Protein AF-A0A661C6C0-F1 (afdb_monomer_lite)

Structure (mmCIF, N/CA/C/O backbone):
data_AF-A0A661C6C0-F1
#
_entry.id   AF-A0A661C6C0-F1
#
loop_
_atom_site.group_PDB
_atom_site.id
_atom_site.type_symbol
_atom_site.label_atom_id
_atom_site.label_alt_id
_atom_site.label_comp_id
_atom_site.label_asym_id
_atom_site.label_entity_id
_atom_site.label_seq_id
_atom_site.pdbx_PDB_ins_code
_atom_site.Cartn_x
_atom_site.Cartn_y
_atom_site.Cartn_z
_atom_site.occupancy
_atom_site.B_iso_or_equiv
_atom_site.auth_seq_id
_atom_site.auth_comp_id
_atom_site.auth_asym_id
_atom_site.auth_atom_id
_atom_site.pdbx_PDB_model_num
ATOM 1 N N . MET A 1 1 ? 83.935 -4.783 -2.906 1.00 42.66 1 MET A N 1
ATOM 2 C CA . MET A 1 1 ? 82.560 -4.799 -3.457 1.00 42.66 1 MET A CA 1
ATOM 3 C C . MET A 1 1 ? 81.627 -4.159 -2.442 1.00 42.66 1 MET A C 1
ATOM 5 O O . MET A 1 1 ? 81.623 -4.574 -1.294 1.00 42.66 1 MET A O 1
ATOM 9 N N . LYS A 1 2 ? 80.944 -3.081 -2.833 1.00 37.94 2 LYS A N 1
ATOM 10 C CA . LYS A 1 2 ? 80.181 -2.178 -1.958 1.00 37.94 2 LYS A CA 1
ATOM 11 C C . LYS A 1 2 ? 78.693 -2.510 -2.138 1.00 37.94 2 LYS A C 1
ATOM 13 O O . LYS A 1 2 ? 78.143 -2.210 -3.190 1.00 37.94 2 LYS A O 1
ATOM 18 N N . SER A 1 3 ? 78.081 -3.193 -1.169 1.00 44.41 3 SER A N 1
ATOM 19 C CA . SER A 1 3 ? 76.642 -3.495 -1.182 1.00 44.41 3 SER A CA 1
ATOM 20 C C . SER A 1 3 ? 75.893 -2.356 -0.493 1.00 44.41 3 SER A C 1
ATOM 22 O O . SER A 1 3 ? 76.081 -2.126 0.701 1.00 44.41 3 SER A O 1
ATOM 24 N N . ASN A 1 4 ? 75.101 -1.601 -1.257 1.00 46.47 4 ASN A N 1
ATOM 25 C CA . ASN A 1 4 ? 74.282 -0.505 -0.747 1.00 46.47 4 ASN A CA 1
ATOM 26 C C . ASN A 1 4 ? 72.838 -0.979 -0.570 1.00 46.47 4 ASN A C 1
ATOM 28 O O . ASN A 1 4 ? 72.071 -1.105 -1.520 1.00 46.47 4 ASN A O 1
ATOM 32 N N . ASN A 1 5 ? 72.499 -1.201 0.694 1.00 54.19 5 ASN A N 1
ATOM 33 C CA . ASN A 1 5 ? 71.174 -1.463 1.223 1.00 54.19 5 ASN A CA 1
ATOM 34 C C . ASN A 1 5 ? 70.365 -0.160 1.297 1.00 54.19 5 ASN A C 1
ATOM 36 O O . ASN A 1 5 ? 70.546 0.582 2.259 1.00 54.19 5 ASN A O 1
ATOM 40 N N . LYS A 1 6 ? 69.512 0.129 0.304 1.00 54.84 6 LYS A N 1
ATOM 41 C CA . LYS A 1 6 ? 68.418 1.117 0.400 1.00 54.84 6 LYS A CA 1
ATOM 42 C C . LYS A 1 6 ? 67.354 0.836 -0.666 1.00 54.84 6 LYS A C 1
ATOM 44 O O . LYS A 1 6 ? 67.432 1.411 -1.741 1.00 54.84 6 LYS A O 1
ATOM 49 N N . PHE A 1 7 ? 66.339 0.029 -0.369 1.00 50.41 7 PHE A N 1
ATOM 50 C CA . PHE A 1 7 ? 65.016 0.280 -0.948 1.00 50.41 7 PHE A CA 1
ATOM 51 C C . PHE A 1 7 ? 63.937 0.011 0.095 1.00 50.41 7 PHE A C 1
ATOM 53 O O . PHE A 1 7 ? 63.626 -1.115 0.472 1.00 50.41 7 PHE A O 1
ATOM 60 N N . LEU A 1 8 ? 63.469 1.140 0.613 1.00 50.59 8 LEU A N 1
A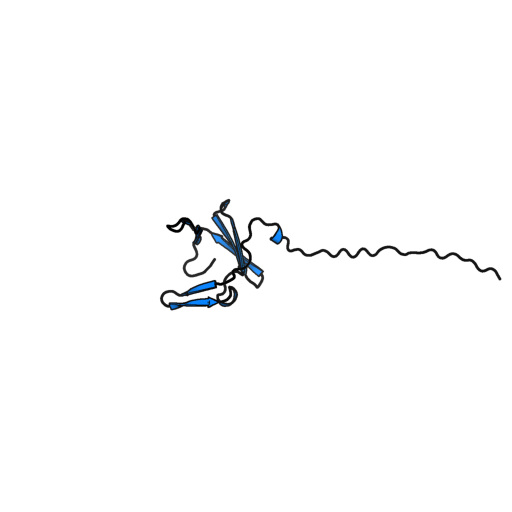TOM 61 C CA . LEU A 1 8 ? 62.388 1.322 1.555 1.00 50.59 8 LEU A CA 1
ATOM 62 C C . LEU A 1 8 ? 61.088 0.720 1.015 1.00 50.59 8 LEU A C 1
ATOM 64 O O . LEU A 1 8 ? 60.624 1.075 -0.064 1.00 50.59 8 LEU A O 1
ATOM 68 N N . VAL A 1 9 ? 60.523 -0.173 1.825 1.00 52.12 9 VAL A N 1
ATOM 69 C CA . VAL A 1 9 ? 59.114 -0.230 2.236 1.00 52.12 9 VAL A CA 1
ATOM 70 C C . VAL A 1 9 ? 58.218 0.812 1.545 1.00 52.12 9 VAL A C 1
ATOM 72 O O . VAL A 1 9 ? 58.174 1.968 1.952 1.00 52.12 9 VAL A O 1
ATOM 75 N N . PHE A 1 10 ? 57.443 0.372 0.555 1.00 47.38 10 PHE A N 1
ATOM 76 C CA . PHE A 1 10 ? 56.243 1.068 0.080 1.00 47.38 10 PHE A CA 1
ATOM 77 C C . PHE A 1 10 ? 55.049 0.112 0.195 1.00 47.38 10 PHE A C 1
ATOM 79 O O . PHE A 1 10 ? 54.524 -0.407 -0.783 1.00 47.38 10 PHE A O 1
ATOM 86 N N . ILE A 1 11 ? 54.648 -0.160 1.439 1.00 58.06 11 ILE A N 1
ATOM 87 C CA . ILE A 1 11 ? 53.348 -0.755 1.760 1.00 58.06 11 ILE A CA 1
ATOM 88 C C . ILE A 1 11 ? 52.404 0.426 2.005 1.00 58.06 11 ILE A C 1
ATOM 90 O O . ILE A 1 11 ? 52.381 0.992 3.094 1.00 58.06 11 ILE A O 1
ATOM 94 N N . GLN A 1 12 ? 51.671 0.849 0.978 1.00 49.91 12 GLN A N 1
ATOM 95 C CA . GLN A 1 12 ? 50.633 1.880 1.082 1.00 49.91 12 GLN A CA 1
ATOM 96 C C . GLN A 1 12 ? 49.311 1.301 0.570 1.00 49.91 12 GLN A C 1
ATOM 98 O O . GLN A 1 12 ? 48.967 1.390 -0.601 1.00 49.91 12 GLN A O 1
ATOM 103 N N . LEU A 1 13 ? 48.632 0.623 1.499 1.00 52.25 13 LEU A N 1
ATOM 104 C CA . LEU A 1 13 ? 47.228 0.838 1.848 1.00 52.25 13 LEU A CA 1
ATOM 105 C C . LEU A 1 13 ? 46.260 1.146 0.685 1.00 52.25 13 LEU A C 1
ATOM 107 O O . LEU A 1 13 ? 45.727 2.246 0.567 1.00 52.25 13 LEU A O 1
ATOM 111 N N . THR A 1 14 ? 45.942 0.139 -0.127 1.00 58.56 14 THR A N 1
ATOM 112 C CA . THR A 1 14 ? 44.726 0.151 -0.951 1.00 58.56 14 THR A CA 1
ATOM 113 C C . THR A 1 14 ? 43.528 -0.095 -0.033 1.00 58.56 14 THR A C 1
ATOM 115 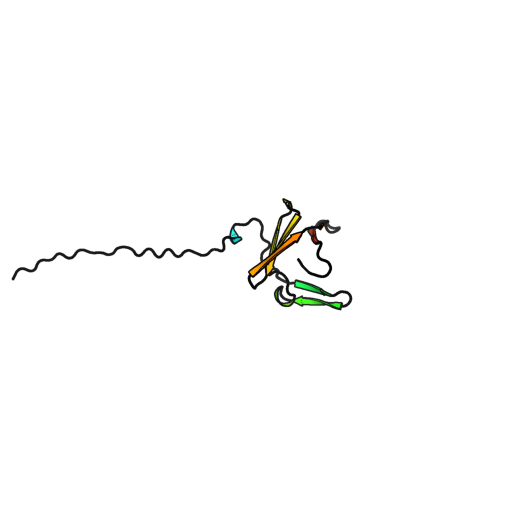O O . THR A 1 14 ? 43.121 -1.229 0.214 1.00 58.56 14 THR A O 1
ATOM 118 N N . THR A 1 15 ? 42.988 0.975 0.547 1.00 54.41 15 THR A N 1
ATOM 119 C CA . THR A 1 15 ? 41.712 0.963 1.263 1.00 54.41 15 THR A CA 1
ATOM 120 C C . THR A 1 15 ? 40.603 0.571 0.288 1.00 54.41 15 THR A C 1
ATOM 122 O O . THR A 1 15 ? 40.098 1.392 -0.475 1.00 54.41 15 THR A O 1
ATOM 125 N N . MET A 1 16 ? 40.220 -0.709 0.307 1.00 50.78 16 MET A N 1
ATOM 126 C CA . MET A 1 16 ? 38.940 -1.168 -0.226 1.00 50.78 16 MET A CA 1
ATOM 127 C C . MET A 1 16 ? 37.829 -0.447 0.538 1.00 50.78 16 MET A C 1
ATOM 129 O O . MET A 1 16 ? 37.396 -0.882 1.604 1.00 50.78 16 MET A O 1
ATOM 133 N N . PHE A 1 17 ? 37.357 0.667 -0.014 1.00 55.31 17 PHE A N 1
ATOM 134 C CA . PHE A 1 17 ? 36.022 1.159 0.274 1.00 55.31 17 PHE A CA 1
ATOM 135 C C . PHE A 1 17 ? 35.040 0.151 -0.324 1.00 55.31 17 PHE A C 1
ATOM 137 O O . PHE A 1 17 ? 34.596 0.279 -1.464 1.00 55.31 17 PHE A O 1
ATOM 144 N N . PHE A 1 18 ? 34.708 -0.876 0.455 1.00 53.22 18 PHE A N 1
ATOM 145 C CA . PHE A 1 18 ? 33.432 -1.551 0.297 1.00 53.22 18 PHE A CA 1
ATOM 146 C C . PHE A 1 18 ? 32.365 -0.508 0.628 1.00 53.22 18 PHE A C 1
ATOM 148 O O . PHE A 1 18 ? 32.006 -0.308 1.786 1.00 53.22 18 PHE A O 1
ATOM 155 N N . LEU A 1 19 ? 31.900 0.203 -0.401 1.00 50.09 19 LEU A N 1
ATOM 156 C CA . LEU A 1 19 ? 30.584 0.818 -0.384 1.00 50.09 19 LEU A CA 1
ATOM 157 C C . LEU A 1 19 ? 29.605 -0.330 -0.156 1.00 50.09 19 LEU A C 1
ATOM 159 O O . LEU A 1 19 ? 29.206 -1.027 -1.087 1.00 50.09 19 LEU A O 1
ATOM 163 N N . SER A 1 20 ? 29.272 -0.570 1.109 1.00 54.88 20 SER A N 1
ATOM 164 C CA . SER A 1 20 ? 28.082 -1.307 1.472 1.00 54.88 20 SER A CA 1
ATOM 165 C C . SER A 1 20 ? 26.924 -0.544 0.842 1.00 54.88 20 SER A C 1
ATOM 167 O O . SER A 1 20 ? 26.473 0.483 1.344 1.00 54.88 20 SER A O 1
ATOM 169 N N . GLY A 1 21 ? 26.467 -1.030 -0.311 1.00 48.78 21 GLY A N 1
ATOM 170 C CA . GLY A 1 21 ? 25.203 -0.653 -0.925 1.00 48.78 21 GLY A CA 1
ATOM 171 C C . GLY A 1 21 ? 24.049 -1.134 -0.052 1.00 48.78 21 GLY A C 1
ATOM 172 O O . GLY A 1 21 ? 23.214 -1.912 -0.498 1.00 48.78 21 GLY A O 1
ATOM 173 N N . GLY A 1 22 ? 24.019 -0.705 1.211 1.00 49.41 22 GLY A N 1
ATOM 174 C CA . GLY A 1 22 ? 22.819 -0.715 2.017 1.00 49.41 22 GLY A CA 1
ATOM 175 C C . GLY A 1 22 ? 21.853 0.207 1.303 1.00 49.41 22 GLY A C 1
ATOM 176 O O . GLY A 1 22 ? 22.011 1.426 1.331 1.00 49.41 22 GLY A O 1
ATOM 177 N N . SER A 1 23 ? 20.922 -0.394 0.568 1.00 54.16 23 SER A N 1
ATOM 178 C CA . SER A 1 23 ? 19.846 0.279 -0.144 1.00 54.16 23 SER A CA 1
ATOM 179 C C . SER A 1 23 ? 19.321 1.431 0.709 1.00 54.16 23 SER A C 1
ATOM 181 O O . SER A 1 23 ? 18.806 1.185 1.800 1.00 54.16 23 SER A O 1
ATOM 183 N N . ALA A 1 24 ? 19.425 2.666 0.207 1.00 54.69 24 ALA A N 1
ATOM 184 C CA . ALA A 1 24 ? 19.001 3.912 0.865 1.00 54.69 24 ALA A CA 1
ATOM 185 C C . ALA A 1 24 ? 17.544 3.906 1.390 1.00 54.69 24 ALA A C 1
ATOM 187 O O . ALA A 1 24 ? 17.114 4.808 2.095 1.00 54.69 24 ALA A O 1
ATOM 188 N N . TRP A 1 25 ? 16.797 2.856 1.067 1.00 50.66 25 TRP A N 1
ATOM 189 C CA . TRP A 1 25 ? 15.431 2.568 1.460 1.00 50.66 25 TRP A CA 1
ATOM 190 C C . TRP A 1 25 ? 15.332 2.046 2.897 1.00 50.66 25 TRP A C 1
ATOM 192 O O . TRP A 1 25 ? 14.317 2.267 3.543 1.00 50.66 25 TRP A O 1
ATOM 202 N N . ALA A 1 26 ? 16.387 1.431 3.445 1.00 52.81 26 ALA A N 1
ATOM 203 C CA . ALA A 1 26 ? 16.403 0.975 4.839 1.00 52.81 26 ALA A CA 1
ATOM 204 C C . ALA A 1 26 ? 16.306 2.133 5.856 1.00 52.81 26 ALA A C 1
ATOM 206 O O . ALA A 1 26 ? 15.989 1.901 7.019 1.00 52.81 26 ALA A O 1
ATOM 207 N N . ALA A 1 27 ? 16.558 3.374 5.423 1.00 55.19 27 ALA A N 1
ATOM 208 C CA . ALA A 1 27 ? 16.485 4.573 6.255 1.00 55.19 27 ALA A CA 1
ATOM 209 C C . ALA A 1 27 ? 15.141 5.330 6.149 1.00 55.19 27 ALA A C 1
ATOM 211 O O . ALA A 1 27 ? 14.953 6.338 6.830 1.00 55.19 27 ALA A O 1
ATOM 212 N N . GLU A 1 28 ? 14.200 4.894 5.301 1.00 56.50 28 GLU A N 1
ATOM 213 C CA . GLU A 1 28 ? 12.989 5.662 4.989 1.00 56.50 28 GLU A CA 1
ATOM 214 C C . GLU A 1 28 ? 11.749 5.259 5.812 1.00 56.50 28 GLU A C 1
ATOM 216 O O . GLU A 1 28 ? 10.870 4.573 5.301 1.00 56.50 28 GLU A O 1
ATOM 221 N N . ALA A 1 29 ? 11.590 5.815 7.022 1.00 57.69 29 ALA A N 1
ATOM 222 C CA . ALA A 1 29 ? 10.335 5.765 7.802 1.00 57.69 29 ALA A CA 1
ATOM 223 C C . ALA A 1 29 ? 9.816 4.312 8.049 1.00 57.69 29 ALA A C 1
ATOM 225 O O . ALA A 1 29 ? 10.525 3.356 7.733 1.00 57.69 29 ALA A O 1
ATOM 226 N N . PRO A 1 30 ? 8.646 4.065 8.677 1.00 59.72 30 PRO A N 1
ATOM 227 C CA . PRO A 1 30 ? 8.203 2.692 8.905 1.00 59.72 30 PRO A CA 1
ATOM 228 C C . PRO A 1 30 ? 7.771 2.066 7.572 1.00 59.72 30 PRO A C 1
ATOM 230 O O . PRO A 1 30 ? 6.656 2.276 7.096 1.00 59.72 30 PRO A O 1
ATOM 233 N N . MET A 1 31 ? 8.679 1.319 6.948 1.00 58.81 31 MET A N 1
ATOM 234 C CA . MET A 1 31 ? 8.357 0.439 5.831 1.00 58.81 31 MET A CA 1
ATOM 235 C C . MET A 1 31 ? 7.800 -0.872 6.377 1.00 58.81 31 MET A C 1
ATOM 237 O O . MET A 1 31 ? 8.374 -1.465 7.292 1.00 58.81 31 MET A O 1
ATOM 241 N N . ILE A 1 32 ? 6.682 -1.330 5.817 1.00 65.75 32 ILE A N 1
ATOM 242 C CA . ILE A 1 32 ? 6.149 -2.653 6.133 1.00 65.75 32 ILE A CA 1
ATOM 243 C C . ILE A 1 32 ? 6.883 -3.635 5.222 1.00 65.75 32 ILE A C 1
ATOM 245 O O . ILE A 1 32 ? 6.640 -3.686 4.015 1.00 65.75 32 ILE A O 1
ATOM 249 N N . CYS A 1 33 ? 7.845 -4.353 5.798 1.00 61.38 33 CYS A N 1
ATOM 250 C CA . CYS A 1 33 ? 8.634 -5.349 5.086 1.00 61.38 33 CYS A CA 1
ATOM 251 C C . CYS A 1 33 ? 7.968 -6.726 5.158 1.00 61.38 33 CYS A C 1
ATOM 253 O O . CYS A 1 33 ? 7.522 -7.147 6.221 1.00 61.38 33 CYS A O 1
ATOM 255 N N . ALA A 1 34 ? 8.013 -7.421 4.019 1.00 57.50 34 ALA A N 1
ATOM 256 C CA . ALA A 1 34 ? 7.587 -8.797 3.795 1.00 57.50 34 ALA A CA 1
ATOM 257 C C . ALA A 1 34 ? 6.078 -9.030 3.951 1.00 57.50 34 ALA A C 1
ATOM 259 O O . ALA A 1 34 ? 5.574 -9.400 5.008 1.00 57.50 34 ALA A O 1
ATOM 260 N N . VAL A 1 35 ? 5.361 -8.889 2.834 1.00 64.81 35 VAL A N 1
ATOM 261 C CA . VAL A 1 35 ? 4.079 -9.574 2.653 1.00 64.81 35 VAL A CA 1
ATOM 262 C C . VAL A 1 35 ? 4.360 -11.081 2.725 1.00 64.81 35 VAL A C 1
ATOM 264 O O . VAL A 1 35 ? 4.916 -11.650 1.789 1.00 64.81 35 VAL A O 1
ATOM 267 N N . THR A 1 36 ? 4.056 -11.713 3.861 1.00 63.81 36 THR A N 1
ATOM 268 C CA . THR A 1 36 ? 4.321 -13.146 4.095 1.00 63.81 36 THR A CA 1
ATOM 269 C C . THR A 1 36 ? 3.316 -14.049 3.397 1.00 63.81 36 THR A C 1
ATOM 271 O O . THR A 1 36 ? 3.635 -15.179 3.048 1.00 63.81 36 THR A O 1
ATOM 274 N N . GLU A 1 37 ? 2.101 -13.547 3.204 1.00 69.00 37 GLU A N 1
ATOM 275 C CA . GLU A 1 37 ? 1.015 -14.237 2.528 1.00 69.00 37 GLU A CA 1
ATOM 276 C C . GLU A 1 37 ? 0.142 -13.192 1.836 1.00 69.00 37 GLU A C 1
ATOM 278 O O . GLU A 1 37 ? -0.191 -12.154 2.412 1.00 69.00 37 GLU A O 1
ATOM 283 N N . THR A 1 38 ? -0.196 -13.455 0.580 1.00 74.31 38 THR A N 1
ATOM 284 C CA . THR A 1 38 ? -1.120 -12.645 -0.207 1.00 74.31 38 THR A CA 1
ATOM 285 C C . THR A 1 38 ? -2.389 -13.439 -0.435 1.00 74.31 38 THR A C 1
ATOM 287 O O . THR A 1 38 ? -2.317 -14.578 -0.882 1.00 74.31 38 THR A O 1
ATOM 290 N N . ILE A 1 39 ? -3.540 -12.814 -0.182 1.00 78.94 39 ILE A N 1
ATOM 291 C CA . ILE A 1 39 ? -4.850 -13.350 -0.551 1.00 78.94 39 ILE A CA 1
ATOM 292 C C . ILE A 1 39 ? -5.442 -12.432 -1.619 1.00 78.94 39 ILE A C 1
ATOM 294 O O . ILE A 1 39 ? -5.811 -11.291 -1.333 1.00 78.94 39 ILE A O 1
ATOM 298 N N . ALA A 1 40 ? -5.524 -12.921 -2.853 1.00 77.38 40 ALA A N 1
ATOM 299 C CA . ALA A 1 40 ? -6.081 -12.196 -3.987 1.00 77.38 40 ALA A CA 1
ATOM 300 C C . ALA A 1 40 ? -7.457 -12.763 -4.352 1.00 77.38 40 ALA A C 1
ATOM 302 O O . ALA A 1 40 ? -7.575 -13.903 -4.795 1.00 77.38 40 ALA A O 1
ATOM 303 N N . CYS A 1 41 ? -8.510 -11.963 -4.184 1.00 77.50 41 CYS A N 1
ATOM 304 C CA . CYS A 1 41 ? -9.880 -12.371 -4.491 1.00 77.50 41 CYS A CA 1
ATOM 305 C C . CYS A 1 41 ? -10.358 -11.727 -5.795 1.00 77.50 41 CYS A C 1
ATOM 307 O O . CYS A 1 41 ? -10.421 -10.500 -5.903 1.00 77.50 41 CYS A O 1
ATOM 309 N N . GLN A 1 42 ? -10.744 -12.546 -6.774 1.00 69.50 42 GLN A N 1
ATOM 310 C CA . GLN A 1 42 ? -11.418 -12.050 -7.973 1.00 69.50 42 GLN A CA 1
ATOM 311 C C . GLN A 1 42 ? -12.911 -11.826 -7.712 1.00 69.50 42 GLN A C 1
ATOM 313 O O . GLN A 1 42 ? -13.530 -12.465 -6.859 1.00 69.50 42 GLN A O 1
ATOM 318 N N . LY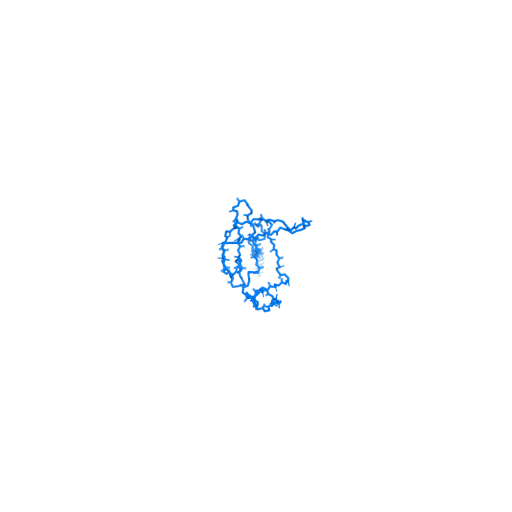S A 1 43 ? -13.525 -10.910 -8.468 1.00 71.38 43 LYS A N 1
ATOM 319 C CA . LYS A 1 43 ? -14.956 -10.618 -8.342 1.00 71.38 43 LYS A CA 1
ATOM 320 C C . LYS A 1 43 ? -15.785 -11.866 -8.670 1.00 71.38 43 LYS A C 1
ATOM 322 O O . LYS A 1 43 ? -15.859 -12.264 -9.826 1.00 71.38 43 LYS A O 1
ATOM 327 N N . GLY A 1 44 ? -16.446 -12.429 -7.658 1.00 73.44 44 GLY A N 1
ATOM 328 C CA . GLY A 1 44 ? -17.297 -13.617 -7.804 1.00 73.44 44 GLY A CA 1
ATOM 329 C C . GLY A 1 44 ? -16.533 -14.927 -8.028 1.00 73.44 44 GLY A C 1
ATOM 330 O O . GLY A 1 44 ? -17.164 -15.920 -8.376 1.00 73.44 44 GLY A O 1
ATOM 331 N N . GLY A 1 45 ? -15.209 -14.924 -7.853 1.00 76.25 45 GLY A N 1
ATOM 332 C CA . GLY A 1 45 ? -14.352 -16.102 -7.970 1.00 76.25 45 GLY A CA 1
ATOM 333 C C . GLY A 1 45 ? -13.775 -16.544 -6.627 1.00 76.25 45 GLY A C 1
ATOM 334 O O . GLY A 1 45 ? -14.038 -15.937 -5.587 1.00 76.25 45 GLY A O 1
ATOM 335 N N . GLU A 1 46 ? -12.970 -17.602 -6.662 1.00 79.88 46 GLU A N 1
ATOM 336 C CA . GLU A 1 46 ? -12.212 -18.067 -5.501 1.00 79.88 46 GLU A CA 1
ATOM 337 C C . GLU A 1 46 ? -11.081 -17.085 -5.154 1.00 79.88 46 GLU A C 1
ATOM 339 O O . GLU A 1 46 ? -10.537 -16.394 -6.022 1.00 79.88 46 GLU A O 1
ATOM 344 N N . CYS A 1 47 ? -10.743 -17.006 -3.867 1.00 82.12 47 CYS A N 1
ATOM 345 C CA . CYS A 1 47 ? -9.565 -16.275 -3.419 1.00 82.12 47 CYS A CA 1
ATOM 346 C C . CYS A 1 47 ? -8.341 -17.182 -3.537 1.00 82.12 47 CYS A C 1
ATOM 348 O O . CYS A 1 47 ? -8.355 -18.312 -3.051 1.00 82.12 47 CYS A O 1
ATOM 350 N N . LEU A 1 48 ? -7.283 -16.673 -4.158 1.00 80.69 48 LEU A N 1
ATOM 351 C CA . LEU A 1 48 ? -6.013 -17.372 -4.294 1.00 80.69 48 LEU A CA 1
ATOM 352 C C . LEU A 1 48 ? -5.065 -16.910 -3.189 1.00 80.69 48 LEU A C 1
ATOM 354 O O . LEU A 1 48 ? -4.860 -15.707 -3.018 1.00 80.69 48 LEU A O 1
ATOM 358 N N . SER A 1 49 ? -4.494 -17.868 -2.461 1.00 82.06 49 SER A N 1
ATOM 359 C CA . SER A 1 49 ? -3.395 -17.626 -1.525 1.00 82.06 49 SER A CA 1
ATOM 360 C C . SER A 1 49 ? -2.063 -17.916 -2.208 1.00 82.06 49 SER A C 1
ATOM 362 O O . SER A 1 49 ? -1.921 -18.938 -2.878 1.00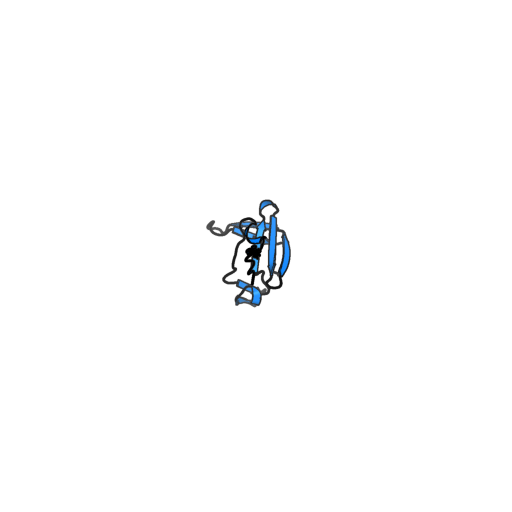 82.06 49 SER A O 1
ATOM 364 N N . GLY A 1 50 ? -1.076 -17.043 -2.026 1.00 79.50 50 GLY A N 1
ATOM 365 C CA . GLY A 1 50 ? 0.250 -17.217 -2.616 1.00 79.50 50 GLY A CA 1
ATOM 366 C C . GL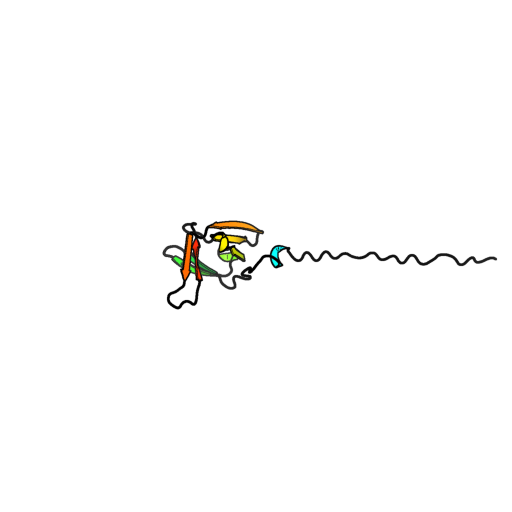Y A 1 50 ? 1.237 -16.137 -2.195 1.00 79.50 50 GLY A C 1
ATOM 367 O O . GLY A 1 50 ? 0.973 -15.345 -1.283 1.00 79.50 50 GLY A O 1
ATOM 368 N N . SER A 1 51 ? 2.388 -16.096 -2.864 1.00 77.81 51 SER A N 1
ATOM 369 C CA . SER A 1 51 ? 3.322 -14.984 -2.706 1.00 77.81 51 SER A CA 1
ATOM 370 C C . SER A 1 51 ? 2.751 -13.705 -3.333 1.00 77.81 51 SER A C 1
ATOM 372 O O . SER A 1 51 ? 1.836 -13.742 -4.160 1.00 77.81 51 SER A O 1
ATOM 374 N N . ALA A 1 52 ? 3.309 -12.550 -2.962 1.00 75.38 52 ALA A N 1
ATOM 375 C CA . ALA A 1 52 ? 2.945 -11.284 -3.599 1.00 75.38 52 ALA A CA 1
ATOM 376 C C . ALA A 1 52 ? 3.192 -11.322 -5.119 1.00 75.38 52 ALA A C 1
ATOM 378 O O . ALA A 1 52 ? 2.364 -10.838 -5.890 1.00 75.38 52 ALA A O 1
ATOM 379 N N . ALA A 1 53 ? 4.279 -11.969 -5.552 1.00 73.12 53 ALA A N 1
ATOM 380 C CA . ALA A 1 53 ? 4.629 -12.113 -6.961 1.00 73.12 53 ALA A CA 1
ATOM 381 C C . ALA A 1 53 ? 3.574 -12.910 -7.749 1.00 73.12 53 ALA A C 1
ATOM 383 O O . ALA A 1 53 ? 3.172 -12.479 -8.830 1.00 73.12 53 ALA A O 1
ATOM 384 N N . ASP A 1 54 ? 3.047 -13.999 -7.175 1.00 76.19 54 ASP A N 1
ATOM 385 C CA . ASP A 1 54 ? 2.043 -14.862 -7.826 1.00 76.19 54 ASP A CA 1
ATOM 386 C C . ASP A 1 54 ? 0.738 -14.121 -8.150 1.00 76.19 54 ASP A C 1
ATOM 388 O O . ASP A 1 54 ? -0.014 -14.513 -9.041 1.00 76.19 54 ASP A O 1
ATOM 392 N N . SER A 1 55 ? 0.466 -13.034 -7.425 1.00 71.06 55 SER A N 1
ATOM 393 C CA . SER A 1 55 ? -0.729 -12.205 -7.591 1.00 71.06 55 SER A CA 1
ATOM 394 C C . SER A 1 55 ? -0.431 -10.819 -8.175 1.00 71.06 55 SER A C 1
ATOM 396 O O . SER A 1 55 ? -1.297 -9.945 -8.123 1.00 71.06 55 SER A O 1
ATOM 398 N N . ASN A 1 56 ? 0.775 -10.594 -8.723 1.00 72.31 56 ASN A N 1
ATOM 399 C CA . ASN A 1 56 ? 1.229 -9.289 -9.234 1.00 72.31 56 ASN A CA 1
ATOM 400 C C . ASN A 1 56 ? 1.061 -8.148 -8.204 1.00 72.31 56 ASN A C 1
ATOM 402 O O . ASN A 1 56 ? 0.751 -7.003 -8.544 1.00 72.31 56 ASN A O 1
ATOM 406 N N . MET A 1 57 ? 1.236 -8.479 -6.926 1.00 73.94 57 MET A N 1
ATOM 407 C CA . MET A 1 57 ? 1.167 -7.555 -5.802 1.00 73.94 57 MET A CA 1
ATOM 408 C C . MET A 1 57 ? 2.557 -6.992 -5.499 1.00 73.94 57 MET A C 1
ATOM 410 O O . MET A 1 57 ? 3.572 -7.655 -5.730 1.00 73.94 57 MET A O 1
ATOM 414 N N . PRO A 1 58 ? 2.640 -5.782 -4.936 1.00 74.06 58 PRO A N 1
ATOM 415 C CA . PRO A 1 58 ? 3.915 -5.222 -4.522 1.00 74.06 58 PRO A CA 1
ATOM 416 C C . PRO A 1 58 ? 4.546 -6.002 -3.365 1.00 74.06 58 PRO A C 1
ATOM 418 O O . PRO A 1 58 ? 3.880 -6.395 -2.408 1.00 74.06 58 PRO A O 1
ATOM 421 N N . VAL A 1 59 ? 5.867 -6.159 -3.434 1.00 75.12 59 VAL A N 1
ATOM 422 C CA . VAL A 1 59 ? 6.681 -6.811 -2.396 1.00 75.12 59 VAL A CA 1
ATOM 423 C C . VAL A 1 59 ? 7.004 -5.864 -1.239 1.00 75.12 59 VAL A C 1
ATOM 425 O O . VAL A 1 59 ? 7.248 -6.309 -0.117 1.00 75.12 59 VAL A O 1
ATOM 428 N N . LEU A 1 60 ? 6.993 -4.553 -1.503 1.00 78.62 60 LEU A N 1
ATOM 429 C CA . LEU A 1 60 ? 7.221 -3.505 -0.514 1.00 78.62 60 LEU A CA 1
ATOM 430 C C . LEU A 1 60 ? 6.115 -2.457 -0.575 1.00 78.62 60 LEU A C 1
ATOM 432 O O . LEU A 1 60 ? 5.741 -1.981 -1.651 1.00 78.62 60 LEU A O 1
ATOM 436 N N . LEU A 1 61 ? 5.655 -2.059 0.609 1.00 81.38 61 LEU A N 1
ATOM 437 C CA . LEU A 1 61 ? 4.638 -1.038 0.809 1.00 81.38 61 LEU A CA 1
ATOM 438 C C . LEU A 1 61 ? 5.154 0.005 1.800 1.00 81.38 61 LEU A C 1
ATOM 440 O O . LEU A 1 61 ? 5.522 -0.307 2.935 1.00 81.38 61 LEU A O 1
ATOM 444 N N . LYS A 1 62 ? 5.137 1.268 1.378 1.00 84.81 62 LYS A N 1
ATOM 445 C CA . LYS A 1 62 ? 5.387 2.421 2.238 1.00 84.81 62 LYS A CA 1
ATOM 446 C C . LYS A 1 62 ? 4.120 3.253 2.320 1.00 84.81 62 LYS A C 1
ATOM 448 O O . LYS A 1 62 ? 3.691 3.852 1.337 1.00 84.81 62 LYS A O 1
ATOM 453 N N . ILE A 1 63 ? 3.538 3.300 3.509 1.00 85.31 63 ILE A N 1
ATOM 454 C CA . ILE A 1 63 ? 2.334 4.080 3.780 1.00 85.31 63 ILE A CA 1
ATOM 45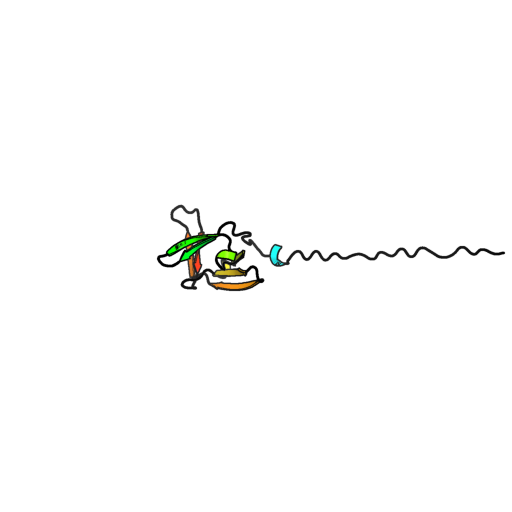5 C C . ILE A 1 63 ? 2.771 5.472 4.231 1.00 85.31 63 ILE A C 1
ATOM 457 O O . ILE A 1 63 ? 3.603 5.614 5.127 1.00 85.31 63 ILE A O 1
ATOM 461 N N . ASN A 1 64 ? 2.206 6.507 3.618 1.00 86.56 64 ASN A N 1
ATOM 462 C CA . ASN A 1 64 ? 2.394 7.898 4.002 1.00 86.56 64 ASN A CA 1
ATOM 463 C C . ASN A 1 64 ? 1.045 8.510 4.412 1.00 86.56 64 ASN A C 1
ATOM 465 O O . ASN A 1 64 ? 0.376 9.144 3.590 1.00 86.56 64 ASN A O 1
ATOM 469 N N . PRO A 1 65 ? 0.641 8.357 5.687 1.00 81.19 65 PRO A N 1
ATOM 470 C CA . PRO A 1 65 ? -0.636 8.877 6.169 1.00 81.19 65 PRO A CA 1
ATOM 471 C C . PRO A 1 65 ? -0.728 10.402 6.070 1.00 81.19 65 PRO A C 1
ATOM 473 O O . PRO A 1 65 ? -1.800 10.931 5.812 1.00 81.19 65 PRO A O 1
ATOM 476 N N . ALA A 1 66 ? 0.396 11.115 6.214 1.00 85.44 66 ALA A N 1
ATOM 477 C CA . ALA A 1 66 ? 0.423 12.576 6.133 1.00 85.44 66 ALA A CA 1
ATOM 478 C C . ALA A 1 66 ? 0.050 13.101 4.737 1.00 85.44 66 ALA A C 1
ATOM 480 O O . ALA A 1 66 ? -0.464 14.210 4.616 1.00 85.44 66 ALA A O 1
ATOM 481 N N . LYS A 1 67 ? 0.305 12.307 3.689 1.00 88.56 67 LYS A N 1
ATOM 482 C CA . LYS A 1 67 ? -0.053 12.636 2.303 1.00 88.56 67 LYS A CA 1
ATOM 483 C C . LYS A 1 67 ? -1.254 11.851 1.775 1.00 88.56 67 LYS A C 1
ATOM 485 O O . LYS A 1 67 ? -1.658 12.094 0.647 1.00 88.56 67 LYS A O 1
ATOM 490 N N . ASN A 1 68 ? -1.833 10.946 2.569 1.00 89.50 68 ASN A N 1
ATOM 491 C CA . ASN A 1 68 ? -2.834 9.975 2.114 1.00 89.50 68 ASN A CA 1
ATOM 492 C C . ASN A 1 68 ? -2.359 9.189 0.881 1.00 89.50 68 ASN A C 1
ATOM 494 O O . ASN A 1 68 ? -3.067 9.083 -0.115 1.00 89.50 68 ASN A O 1
ATOM 498 N N . GLU A 1 69 ? -1.147 8.641 0.938 1.00 89.94 69 GLU A N 1
ATOM 499 C CA . GLU A 1 69 ? -0.541 7.911 -0.181 1.00 89.94 69 GLU A CA 1
ATOM 500 C C . GLU A 1 69 ? 0.025 6.567 0.270 1.00 89.94 69 GLU A C 1
ATOM 502 O O . GLU A 1 69 ? 0.543 6.430 1.382 1.00 89.94 69 GLU A O 1
ATOM 507 N N . ILE A 1 70 ? -0.013 5.590 -0.630 1.00 87.56 70 ILE A N 1
ATOM 508 C CA . ILE A 1 70 ? 0.749 4.351 -0.535 1.00 87.56 70 ILE A CA 1
ATOM 509 C C . ILE A 1 70 ? 1.723 4.319 -1.707 1.00 87.56 70 ILE A C 1
ATOM 511 O O . ILE A 1 70 ? 1.349 4.520 -2.860 1.00 87.56 70 ILE A O 1
ATOM 515 N N . ILE A 1 71 ? 2.989 4.078 -1.395 1.00 87.81 71 ILE A N 1
ATOM 516 C CA . ILE A 1 71 ? 4.055 3.893 -2.370 1.00 87.81 71 ILE A CA 1
ATOM 517 C C . ILE A 1 71 ? 4.381 2.409 -2.395 1.00 87.81 71 ILE A C 1
ATOM 519 O O . ILE A 1 71 ? 4.729 1.826 -1.365 1.00 87.81 71 ILE A O 1
ATOM 523 N N . THR A 1 72 ? 4.278 1.808 -3.569 1.00 85.00 72 THR A N 1
ATOM 524 C CA . THR A 1 72 ? 4.474 0.382 -3.776 1.00 85.00 72 THR A CA 1
ATOM 525 C C . THR A 1 72 ? 5.700 0.133 -4.639 1.00 85.00 72 THR A C 1
ATOM 527 O O . THR A 1 72 ? 6.089 0.969 -5.463 1.00 85.00 72 THR A O 1
ATOM 530 N N . ARG A 1 73 ? 6.352 -1.006 -4.411 1.00 83.25 73 ARG A N 1
ATOM 531 C CA . ARG A 1 73 ? 7.426 -1.497 -5.270 1.00 83.25 73 ARG A CA 1
ATOM 532 C C . ARG A 1 73 ? 7.232 -2.980 -5.556 1.00 83.25 73 ARG A C 1
ATOM 534 O O . ARG A 1 73 ? 7.043 -3.764 -4.623 1.00 83.25 73 ARG A O 1
ATOM 541 N N . LYS A 1 74 ? 7.293 -3.345 -6.835 1.00 79.94 74 LYS A N 1
ATOM 542 C CA . LYS A 1 74 ? 7.281 -4.733 -7.313 1.00 79.94 74 LYS A CA 1
ATOM 543 C C . LYS A 1 74 ? 8.686 -5.334 -7.321 1.00 79.94 74 LYS A C 1
ATOM 545 O O . LYS A 1 74 ? 9.677 -4.636 -7.104 1.00 79.94 74 LYS A O 1
ATOM 550 N N . GLU A 1 75 ? 8.758 -6.640 -7.551 1.00 77.75 75 GLU A N 1
ATOM 551 C CA . GLU A 1 75 ? 10.016 -7.392 -7.597 1.00 77.75 75 GLU A CA 1
ATOM 552 C C . GLU A 1 75 ? 10.952 -6.919 -8.722 1.00 77.75 75 GLU A C 1
ATOM 554 O O . GLU A 1 75 ? 12.161 -6.835 -8.523 1.00 77.75 75 GLU A O 1
ATOM 559 N N . ASP A 1 76 ? 10.393 -6.500 -9.859 1.00 81.31 76 ASP A N 1
ATOM 560 C CA . ASP A 1 76 ? 11.131 -5.908 -10.986 1.00 81.31 76 ASP A CA 1
ATOM 561 C C . ASP A 1 76 ? 11.653 -4.481 -10.711 1.00 81.31 76 ASP A C 1
ATOM 563 O O . ASP A 1 76 ? 12.362 -3.893 -11.529 1.00 81.31 76 ASP A O 1
ATOM 567 N N . GLY A 1 77 ? 11.324 -3.917 -9.545 1.00 80.81 77 GLY A N 1
ATOM 568 C CA . GLY A 1 77 ? 11.707 -2.573 -9.136 1.00 80.81 77 GLY A CA 1
ATOM 569 C C . GLY A 1 77 ? 10.748 -1.470 -9.588 1.00 80.81 77 GLY A C 1
ATOM 570 O O . GLY A 1 77 ? 10.986 -0.312 -9.216 1.00 80.81 77 GLY A O 1
ATOM 571 N N . GLU A 1 78 ? 9.668 -1.792 -10.317 1.00 83.75 78 GLU A N 1
ATOM 572 C CA . GLU A 1 78 ? 8.617 -0.840 -10.683 1.00 83.75 78 GLU A CA 1
ATOM 573 C C . GLU A 1 78 ? 8.082 -0.174 -9.413 1.00 83.75 78 GLU A C 1
ATOM 575 O O . GLU A 1 78 ? 7.729 -0.843 -8.438 1.00 83.75 78 GLU A O 1
ATOM 580 N N . LYS A 1 79 ? 8.046 1.162 -9.419 1.00 87.19 79 LYS A N 1
ATOM 581 C CA . LYS A 1 79 ? 7.528 1.972 -8.320 1.00 87.19 79 LYS A CA 1
ATOM 582 C C . LYS A 1 79 ? 6.223 2.621 -8.747 1.00 87.19 79 LYS A C 1
ATOM 584 O O . LYS A 1 79 ? 6.195 3.326 -9.753 1.00 87.19 79 LYS A O 1
ATOM 589 N N . LYS A 1 80 ? 5.193 2.486 -7.917 1.00 86.75 80 LYS A N 1
ATOM 590 C CA . LYS A 1 80 ? 3.905 3.150 -8.110 1.00 86.75 80 LYS A CA 1
ATOM 591 C C . LYS A 1 80 ? 3.512 3.916 -6.850 1.00 86.75 80 LYS A C 1
ATOM 593 O O . LYS A 1 80 ? 3.857 3.523 -5.738 1.00 86.75 80 LYS A O 1
ATOM 598 N N . THR A 1 81 ? 2.834 5.042 -7.033 1.00 89.25 81 THR A N 1
ATOM 599 C CA . THR A 1 81 ? 2.231 5.816 -5.944 1.00 89.25 81 THR A CA 1
ATOM 600 C C . THR A 1 81 ? 0.737 5.860 -6.179 1.00 89.25 81 THR A C 1
ATOM 602 O O . THR A 1 81 ? 0.302 6.156 -7.292 1.00 89.25 81 THR A O 1
ATOM 605 N N . SER A 1 82 ? -0.022 5.606 -5.125 1.00 88.56 82 SER A N 1
ATOM 606 C CA . SER A 1 82 ? -1.466 5.473 -5.190 1.00 88.56 82 SER A CA 1
ATOM 607 C C . SER A 1 82 ? -2.125 6.213 -4.019 1.00 88.56 82 SER A C 1
ATOM 609 O O . SER A 1 82 ? -1.568 6.277 -2.919 1.00 88.56 82 SER A O 1
ATOM 611 N N . THR A 1 83 ? -3.299 6.810 -4.243 1.00 90.94 83 THR A N 1
ATOM 612 C CA . THR A 1 83 ? -3.966 7.696 -3.268 1.00 90.94 83 THR A CA 1
ATOM 613 C C . THR A 1 83 ? -4.939 6.951 -2.354 1.00 90.94 83 THR A C 1
ATOM 615 O O . THR A 1 83 ? -5.845 6.266 -2.821 1.00 90.94 83 THR A O 1
ATOM 618 N N . ILE A 1 84 ? -4.821 7.161 -1.040 1.00 89.50 84 ILE A N 1
ATOM 619 C CA . ILE A 1 84 ? -5.755 6.688 -0.007 1.00 89.50 84 ILE A CA 1
ATOM 620 C C . ILE A 1 84 ? -7.019 7.531 -0.043 1.00 89.50 84 ILE A C 1
ATOM 622 O O . ILE A 1 84 ? -7.030 8.698 0.341 1.00 89.50 84 ILE A O 1
ATOM 626 N N . LYS A 1 85 ? -8.107 6.899 -0.485 1.00 88.88 85 LYS A N 1
ATOM 627 C CA . LYS A 1 85 ? -9.444 7.485 -0.492 1.00 88.88 85 LYS A CA 1
ATOM 628 C C . LYS A 1 85 ? -10.030 7.549 0.910 1.00 88.88 85 LYS A C 1
ATOM 630 O O . LYS A 1 85 ? -10.653 8.540 1.277 1.00 88.88 85 LYS A O 1
ATOM 635 N N . GLN A 1 86 ? -9.885 6.462 1.662 1.00 86.88 86 GLN A N 1
ATOM 636 C CA . GLN A 1 86 ? -10.486 6.325 2.981 1.00 86.88 86 GLN A CA 1
ATOM 637 C C . GLN A 1 86 ? -9.606 5.466 3.883 1.00 86.88 86 GLN A C 1
ATOM 639 O O . GLN A 1 86 ? -9.045 4.461 3.450 1.00 86.88 86 GLN A O 1
ATOM 644 N N . THR A 1 87 ? -9.558 5.847 5.155 1.00 88.25 87 THR A N 1
ATOM 645 C CA . THR A 1 87 ? -8.963 5.052 6.228 1.00 88.25 87 THR A CA 1
ATOM 646 C C . THR A 1 87 ? -10.046 4.749 7.251 1.00 88.25 87 THR A C 1
ATOM 648 O O . THR A 1 87 ? -10.809 5.636 7.634 1.00 88.25 87 THR A O 1
ATOM 651 N N . THR A 1 88 ? -10.143 3.499 7.685 1.00 89.19 88 THR A N 1
ATOM 652 C CA . THR A 1 88 ? -11.054 3.085 8.756 1.00 89.19 88 THR A CA 1
ATOM 653 C C . THR A 1 88 ? -10.386 2.046 9.651 1.00 89.19 88 THR A C 1
ATOM 655 O O . THR A 1 88 ? -9.248 1.652 9.404 1.00 89.19 88 THR A O 1
ATOM 658 N N . THR A 1 89 ? -11.085 1.613 10.691 1.00 89.94 89 THR A N 1
ATOM 659 C CA . THR A 1 89 ? -10.628 0.564 11.602 1.00 89.94 89 THR A CA 1
ATOM 660 C C . THR A 1 89 ? -11.685 -0.532 11.641 1.00 89.94 89 THR A C 1
ATOM 662 O O . THR A 1 89 ? -12.878 -0.245 11.509 1.00 89.94 89 THR A O 1
ATOM 665 N N . ASP A 1 90 ? -11.286 -1.794 11.800 1.00 88.31 90 ASP A N 1
ATOM 666 C CA . ASP A 1 90 ? -12.262 -2.863 12.021 1.00 88.31 90 ASP A CA 1
ATOM 667 C C . ASP A 1 90 ? -13.067 -2.625 13.313 1.00 88.31 90 ASP A C 1
ATOM 669 O O . ASP A 1 90 ? -12.668 -1.871 14.203 1.00 88.31 90 ASP A O 1
ATOM 673 N N . LYS A 1 91 ? -14.217 -3.300 13.442 1.00 86.94 91 LYS A N 1
ATOM 674 C CA . LYS A 1 91 ? -15.130 -3.118 14.588 1.00 86.94 91 LYS A CA 1
ATOM 675 C C . LYS A 1 91 ? -14.467 -3.361 15.947 1.00 86.94 91 LYS A C 1
ATOM 677 O O . LYS A 1 91 ? -14.917 -2.806 16.941 1.00 86.94 91 LYS A O 1
ATOM 682 N N . ALA A 1 92 ? -13.441 -4.210 15.989 1.00 91.19 92 ALA A N 1
ATOM 683 C CA . ALA A 1 92 ? -12.709 -4.536 17.205 1.00 91.19 92 ALA A CA 1
ATOM 684 C C . ALA A 1 92 ? -11.491 -3.623 17.451 1.00 91.19 92 ALA A C 1
ATOM 686 O O . ALA A 1 92 ? -10.803 -3.808 18.451 1.00 91.19 92 ALA A O 1
ATOM 687 N N . GLY A 1 93 ? -11.206 -2.659 16.568 1.00 87.88 93 GLY A N 1
ATOM 688 C CA . GLY A 1 93 ? -10.105 -1.708 16.738 1.00 87.88 93 GLY A CA 1
ATOM 689 C C . GLY A 1 93 ? -8.703 -2.293 16.520 1.00 87.88 93 GLY A C 1
ATOM 690 O O . GLY A 1 93 ? -7.717 -1.682 16.919 1.00 87.88 93 GLY A O 1
ATOM 691 N N . ARG A 1 94 ? -8.603 -3.487 15.936 1.00 85.88 94 ARG A N 1
ATOM 692 C CA . ARG A 1 94 ? -7.372 -4.272 15.768 1.00 85.88 94 ARG A CA 1
ATOM 693 C C . ARG A 1 94 ? -6.647 -3.974 14.461 1.00 85.88 94 ARG A C 1
ATOM 695 O O . ARG A 1 94 ? -5.429 -4.107 14.404 1.00 85.88 94 ARG A O 1
ATOM 702 N N . PHE A 1 95 ? -7.381 -3.610 13.413 1.00 82.50 95 PHE A N 1
ATOM 703 C CA . PHE A 1 95 ? -6.845 -3.441 12.067 1.00 82.50 95 PHE A CA 1
ATOM 704 C C . PHE A 1 95 ? -7.160 -2.060 11.526 1.00 82.50 95 PHE A C 1
ATOM 706 O O . PHE A 1 95 ? -8.320 -1.655 11.516 1.00 82.50 95 PHE A O 1
ATOM 713 N N . VAL A 1 96 ? -6.142 -1.380 11.003 1.00 84.38 96 VAL A N 1
ATOM 714 C CA . VAL A 1 96 ? -6.330 -0.198 10.159 1.00 84.38 96 VAL A CA 1
ATOM 715 C C . VAL A 1 96 ? -6.542 -0.666 8.725 1.00 84.38 96 VAL A C 1
ATOM 717 O O . VAL A 1 96 ? -5.765 -1.455 8.193 1.00 84.38 96 VAL A O 1
ATOM 720 N N . ILE A 1 97 ? -7.607 -0.178 8.104 1.00 85.62 97 ILE A N 1
ATOM 721 C CA . ILE A 1 97 ? -8.019 -0.526 6.750 1.00 85.62 97 ILE A CA 1
ATOM 722 C C . ILE A 1 97 ? -7.824 0.711 5.876 1.00 85.62 97 ILE A C 1
ATOM 724 O O . ILE A 1 97 ? -8.481 1.732 6.086 1.00 85.62 97 ILE A O 1
ATOM 728 N N . TYR A 1 98 ? -6.943 0.600 4.882 1.00 86.06 98 TYR A N 1
ATOM 729 C CA . TYR A 1 98 ? -6.720 1.623 3.862 1.00 86.06 98 TYR A CA 1
ATOM 730 C C . TYR A 1 98 ? -7.425 1.231 2.566 1.00 86.06 98 TYR A C 1
ATOM 732 O O . TYR A 1 98 ? -7.182 0.154 2.022 1.00 86.06 98 TYR A O 1
ATOM 740 N N . GLN A 1 99 ? -8.271 2.118 2.052 1.00 85.38 99 GLN A N 1
ATOM 741 C CA . GLN A 1 99 ? -8.987 1.927 0.797 1.00 85.38 99 GLN A CA 1
ATOM 742 C C . GLN A 1 99 ? -8.447 2.873 -0.278 1.00 85.38 99 GLN A C 1
ATOM 744 O O . GLN A 1 99 ? -8.398 4.089 -0.073 1.00 85.38 99 GLN A O 1
ATOM 749 N N . GLY A 1 100 ? -8.079 2.304 -1.425 1.00 84.31 100 GLY A N 1
ATOM 750 C CA . GLY A 1 100 ? -7.596 3.050 -2.585 1.00 84.31 100 GLY A CA 1
ATOM 751 C C . GLY A 1 100 ? -8.680 3.575 -3.503 1.00 84.31 100 GLY A C 1
ATOM 752 O O . GLY A 1 100 ? -9.879 3.374 -3.281 1.00 84.31 100 GLY A O 1
ATOM 753 N N . VAL A 1 101 ? -8.238 4.292 -4.529 1.00 81.19 101 VAL A N 1
ATOM 754 C CA . VAL A 1 101 ? -9.085 4.850 -5.596 1.00 81.19 101 VAL A CA 1
ATOM 755 C C . VAL A 1 101 ? -9.151 3.928 -6.820 1.00 81.19 101 VAL A C 1
ATOM 757 O O . VAL A 1 101 ? -10.027 4.082 -7.671 1.00 81.19 101 VAL A O 1
ATOM 760 N N . GLU A 1 102 ? -8.255 2.951 -6.888 1.00 75.50 102 GLU A N 1
ATOM 761 C CA . GLU A 1 102 ? -8.053 1.998 -7.966 1.00 75.50 102 GLU A CA 1
ATOM 762 C C . GLU A 1 102 ? -9.132 0.911 -7.897 1.00 75.50 102 GLU A C 1
ATOM 764 O O . GLU A 1 102 ? -9.139 0.049 -7.018 1.00 75.50 102 GLU A O 1
ATOM 769 N N . GLN A 1 103 ? -10.094 0.951 -8.822 1.00 61.31 103 GLN A N 1
ATOM 770 C CA . GLN A 1 103 ? -11.152 -0.055 -8.872 1.00 61.31 103 GLN A CA 1
ATOM 771 C C . GLN A 1 103 ? -10.630 -1.361 -9.482 1.00 61.31 103 GLN A C 1
ATOM 773 O O . GLN A 1 103 ? -10.244 -1.392 -10.647 1.00 61.31 103 GLN A O 1
ATOM 778 N N . GLY A 1 104 ? -10.678 -2.451 -8.711 1.00 57.31 104 GLY A N 1
ATOM 779 C CA . GLY A 1 104 ? -10.435 -3.808 -9.215 1.00 57.31 104 GLY A CA 1
ATOM 780 C C . GLY A 1 104 ? -8.969 -4.240 -9.297 1.00 57.31 104 GLY A C 1
ATOM 781 O O . GLY A 1 104 ? -8.700 -5.310 -9.832 1.00 57.31 104 GLY A O 1
ATOM 782 N N . GLY A 1 105 ? -8.039 -3.452 -8.756 1.00 62.59 105 GLY A N 1
ATOM 783 C CA . GLY A 1 105 ? -6.631 -3.820 -8.635 1.00 62.59 105 GLY A CA 1
ATOM 784 C C . GLY A 1 105 ? -6.116 -3.565 -7.228 1.00 62.59 105 GLY A C 1
ATOM 785 O O . GLY A 1 105 ? -6.675 -2.756 -6.486 1.00 62.59 105 GLY A O 1
ATOM 786 N N . ALA A 1 106 ? -5.042 -4.252 -6.863 1.00 59.41 106 ALA A N 1
ATOM 787 C CA . ALA A 1 106 ? -4.259 -3.821 -5.725 1.00 59.41 106 ALA A CA 1
ATOM 788 C C . ALA A 1 106 ? -3.432 -2.580 -6.066 1.00 59.41 106 ALA A C 1
ATOM 790 O O . ALA A 1 106 ? -3.201 -2.252 -7.234 1.00 59.41 106 ALA A O 1
ATOM 791 N N . TRP A 1 107 ? -3.036 -1.899 -4.998 1.00 63.91 107 TRP A N 1
ATOM 792 C CA . TRP A 1 107 ? -2.224 -0.695 -4.997 1.00 63.91 107 TRP A CA 1
ATOM 793 C C . TRP A 1 107 ? -0.978 -0.784 -5.874 1.00 63.91 107 TRP A C 1
ATOM 795 O O . TRP A 1 107 ? -0.156 -1.705 -5.681 1.00 63.91 107 TRP A O 1
#

Secondary structure (DSSP, 8-state):
-----------------------GGGGSSSEEE----EEEE-TTSPEEEE-TGGGT--SEEEEEGGGTEEEEE-TT--EEEEEEEEEEE-TTS--EEEEES-TTS--

Radius of gyration: 25.92 Å; chains: 1; bounding box: 100×31×28 Å

pLDDT: mean 71.54, std 14.71, range [37.94, 91.19]

Foldseek 3Di:
DDDDDDDDDDPDDPPPPPPPPPPPVVPDPDKDAAPPWDWDDADVDHTDIDGCVVQVHFRIWDQDVVQQWIWGAHPVGDIDIFHFPDWDAPPVRPDIDTDTPDPRDDD

Sequence (107 aa):
MKSNNKFLVFIQLTTMFFLSGGSAWAAEAPMICAVTETIACQKGGECLSGSAADSNMPVLLKINPAKNEIITRKEDGEKKTSTIKQTTTDKAGRFVIYQGVEQGGAW